Protein AF-A0A7V3JLG0-F1 (afdb_monomer_lite)

Sequence (84 aa):
MRILVWLAVVGYLGLMLPGCGPAVSPNELGTLVFTVPDVPGADQPYALPEVAPPPEVIKAKQEFSVPPKPPGPKPAESRPAEGA

Secondary structure (DSSP, 8-state):
-HHHHHHHHHHHHHHT-S--S----TTTS------PPPPTTTTSPPPPP-PPPPP----------PPPPPPPPPP---------

pLDDT: mean 72.76, std 11.44, range [48.84, 92.38]

Structure (mmCIF, N/CA/C/O backbone):
data_AF-A0A7V3JLG0-F1
#
_entry.id   AF-A0A7V3JLG0-F1
#
loop_
_atom_site.group_PDB
_atom_site.id
_atom_site.type_symbol
_atom_site.label_atom_id
_atom_site.label_alt_id
_atom_site.label_comp_id
_atom_site.label_asym_id
_atom_site.label_entity_id
_atom_site.label_seq_id
_atom_site.pdbx_PDB_ins_code
_atom_site.Cartn_x
_atom_site.Cartn_y
_atom_site.Cartn_z
_atom_site.occupancy
_atom_site.B_iso_or_equiv
_atom_site.auth_seq_id
_atom_site.auth_comp_id
_atom_site.auth_asym_id
_atom_site.auth_atom_id
_atom_site.pdbx_PDB_model_num
ATOM 1 N N . MET A 1 1 ? 39.694 5.529 -37.891 1.00 69.94 1 MET A N 1
ATOM 2 C CA . MET A 1 1 ? 39.726 4.839 -36.577 1.00 69.94 1 MET A CA 1
ATOM 3 C C . MET A 1 1 ? 38.759 5.421 -35.546 1.00 69.94 1 MET A C 1
ATOM 5 O O . MET A 1 1 ? 38.054 4.640 -34.932 1.00 69.94 1 MET A O 1
ATOM 9 N N . ARG A 1 2 ? 38.642 6.748 -35.376 1.00 84.50 2 ARG A N 1
ATOM 10 C CA . ARG A 1 2 ? 37.754 7.357 -34.358 1.00 84.50 2 ARG A CA 1
ATOM 11 C C . ARG A 1 2 ? 36.268 6.965 -34.475 1.00 84.50 2 ARG A C 1
ATOM 13 O O . ARG A 1 2 ? 35.657 6.642 -33.470 1.00 84.50 2 ARG A O 1
ATOM 20 N N . ILE A 1 3 ? 35.707 6.923 -35.686 1.00 85.8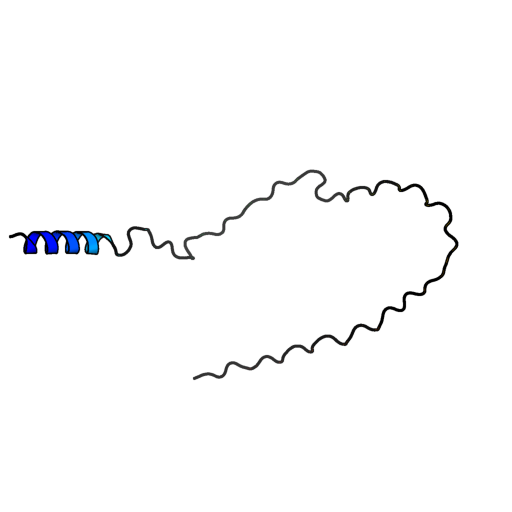8 3 ILE A N 1
ATOM 21 C CA . ILE A 1 3 ? 34.282 6.599 -35.915 1.00 85.88 3 ILE A CA 1
ATOM 22 C C . ILE A 1 3 ? 33.938 5.146 -35.547 1.00 85.88 3 ILE A C 1
ATOM 24 O O . ILE A 1 3 ? 32.880 4.893 -34.987 1.00 85.88 3 ILE A O 1
ATOM 28 N N . LEU A 1 4 ? 34.855 4.201 -35.784 1.00 88.19 4 LEU A N 1
ATOM 29 C CA . LEU A 1 4 ? 34.656 2.795 -35.409 1.00 88.19 4 LEU A CA 1
ATOM 30 C C . LEU A 1 4 ? 34.614 2.612 -33.886 1.00 88.19 4 LEU A C 1
ATOM 32 O O . LEU A 1 4 ? 33.826 1.816 -33.389 1.00 88.19 4 LEU A O 1
ATOM 36 N N . VAL A 1 5 ? 35.409 3.393 -33.146 1.00 90.56 5 VAL A N 1
ATOM 37 C CA . VAL A 1 5 ? 35.386 3.395 -31.674 1.00 90.56 5 VAL A CA 1
ATOM 38 C C . VAL A 1 5 ? 34.044 3.916 -31.159 1.00 90.56 5 VAL A C 1
ATOM 40 O O . VAL A 1 5 ? 33.452 3.304 -30.279 1.00 90.56 5 VAL A O 1
ATOM 43 N N . TRP A 1 6 ? 33.515 4.991 -31.747 1.00 92.38 6 TRP A N 1
ATOM 44 C CA . TRP A 1 6 ? 32.203 5.527 -31.368 1.00 92.38 6 TRP A CA 1
ATOM 45 C C . TRP A 1 6 ? 31.055 4.554 -31.656 1.00 92.38 6 TRP A C 1
ATOM 47 O O . TRP A 1 6 ? 30.183 4.385 -30.807 1.00 92.38 6 TRP A O 1
ATOM 57 N N 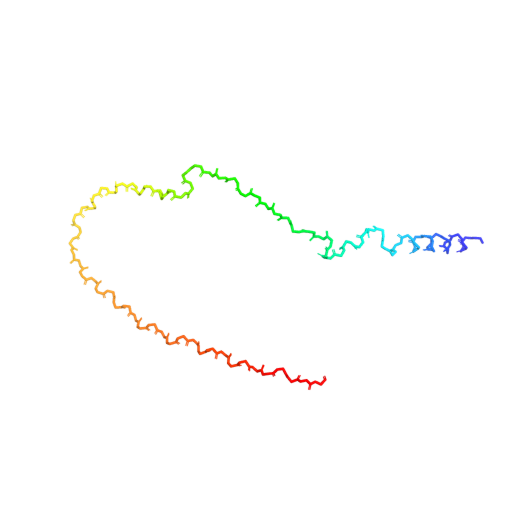. LEU A 1 7 ? 31.078 3.862 -32.799 1.00 90.31 7 LEU A N 1
ATOM 58 C CA . LEU A 1 7 ? 30.075 2.841 -33.117 1.00 90.31 7 LEU A CA 1
ATOM 59 C C . LEU A 1 7 ? 30.144 1.637 -32.167 1.00 90.31 7 LEU A C 1
ATOM 61 O O . LEU A 1 7 ? 29.103 1.128 -31.763 1.00 90.31 7 LEU A O 1
ATOM 65 N N . ALA A 1 8 ? 31.345 1.221 -31.755 1.00 90.00 8 ALA A N 1
ATOM 66 C CA . ALA A 1 8 ? 31.513 0.156 -30.768 1.00 90.00 8 ALA A CA 1
ATOM 67 C C . ALA A 1 8 ? 30.997 0.565 -29.379 1.00 90.00 8 ALA A C 1
ATOM 69 O O . ALA A 1 8 ? 30.330 -0.226 -28.720 1.00 90.00 8 ALA A O 1
ATOM 70 N N . VAL A 1 9 ? 31.249 1.807 -28.951 1.00 88.75 9 VAL A N 1
ATOM 71 C CA . VAL A 1 9 ? 30.777 2.326 -27.656 1.00 88.75 9 VAL A CA 1
ATOM 72 C C . VAL A 1 9 ? 29.255 2.458 -27.634 1.00 88.75 9 VAL A C 1
ATOM 74 O O . VAL A 1 9 ? 28.624 1.994 -26.690 1.00 88.75 9 VAL A O 1
ATOM 77 N N . VAL A 1 10 ? 28.650 3.036 -28.675 1.00 85.88 10 VAL A N 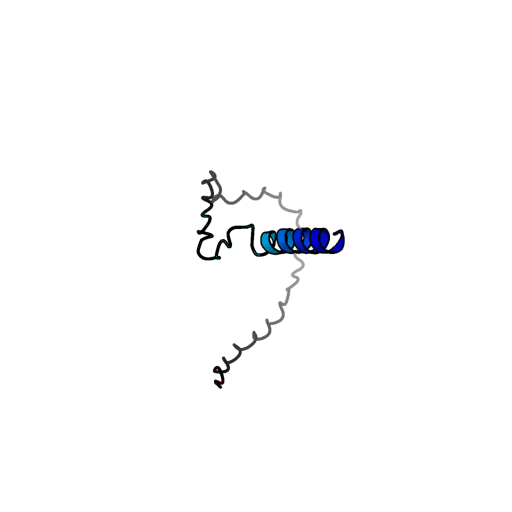1
ATOM 78 C CA . VAL A 1 10 ? 27.187 3.190 -28.759 1.00 85.88 10 VAL A CA 1
ATOM 79 C C . VAL A 1 10 ? 26.499 1.835 -28.916 1.00 85.88 10 VAL A C 1
ATOM 81 O O . VAL A 1 10 ? 25.473 1.603 -28.284 1.00 85.88 10 VAL A O 1
ATOM 84 N N . GLY A 1 11 ? 27.084 0.919 -29.692 1.00 86.44 11 GLY A N 1
ATOM 85 C CA . GLY A 1 11 ? 26.601 -0.455 -29.803 1.00 86.44 11 GLY A CA 1
ATOM 86 C C . GLY A 1 11 ? 26.657 -1.196 -28.468 1.00 86.44 11 GLY A C 1
ATOM 87 O O . GLY A 1 11 ? 25.668 -1.800 -28.074 1.00 86.44 11 GLY A O 1
ATOM 88 N N . TYR A 1 12 ? 27.768 -1.093 -27.734 1.00 82.44 12 TYR A N 1
ATOM 89 C CA . TYR A 1 12 ? 27.931 -1.721 -26.420 1.00 82.44 12 TYR A CA 1
ATOM 90 C C . TYR A 1 12 ? 26.975 -1.140 -25.371 1.00 82.44 12 TYR A C 1
ATOM 92 O O . TYR A 1 12 ? 26.354 -1.887 -24.618 1.00 82.44 12 TYR A O 1
ATOM 100 N N . LEU A 1 13 ? 26.806 0.184 -25.352 1.00 77.56 13 LEU A N 1
ATOM 101 C CA . LEU A 1 13 ? 25.881 0.852 -24.439 1.00 77.56 13 LEU A CA 1
ATOM 102 C C . LEU A 1 13 ? 24.423 0.513 -24.787 1.00 77.56 13 LEU A C 1
ATOM 104 O O . LEU A 1 13 ? 23.645 0.184 -23.902 1.00 77.56 13 LEU A O 1
ATOM 108 N N . GLY A 1 14 ? 24.064 0.504 -26.073 1.00 75.69 14 GLY A N 1
ATOM 109 C CA . GLY A 1 14 ? 22.735 0.103 -26.539 1.00 75.69 14 GLY A CA 1
ATOM 110 C C . GLY A 1 14 ? 22.415 -1.369 -26.269 1.00 75.69 14 GLY A C 1
ATOM 111 O O . GLY A 1 14 ? 21.271 -1.686 -25.960 1.00 75.69 14 GLY A O 1
ATOM 112 N N . LEU A 1 15 ? 23.418 -2.256 -26.310 1.00 71.06 15 LEU A N 1
ATOM 113 C CA . LEU A 1 15 ? 23.266 -3.675 -25.967 1.00 71.06 15 LEU A CA 1
ATOM 114 C C . LEU A 1 15 ? 23.039 -3.895 -24.464 1.00 71.06 15 LEU A C 1
ATOM 116 O O . LEU A 1 15 ? 22.414 -4.874 -24.074 1.00 71.06 15 LEU A O 1
ATOM 120 N N . MET A 1 16 ? 23.529 -2.979 -23.627 1.00 66.12 16 MET A N 1
ATOM 121 C CA . MET A 1 16 ? 23.353 -3.018 -22.172 1.00 66.12 16 MET A CA 1
ATOM 122 C C . MET A 1 16 ? 22.014 -2.421 -21.706 1.00 66.12 16 MET A C 1
ATOM 124 O O . MET A 1 16 ? 21.701 -2.513 -20.519 1.00 66.12 16 MET A O 1
ATOM 128 N N . LEU A 1 17 ? 21.224 -1.809 -22.602 1.00 66.00 17 LEU A N 1
ATOM 129 C CA . LEU A 1 17 ? 20.030 -1.042 -22.230 1.00 66.00 17 LEU A CA 1
ATOM 130 C C . LEU A 1 17 ? 18.637 -1.678 -22.442 1.00 66.00 17 LEU A C 1
ATOM 132 O O . LEU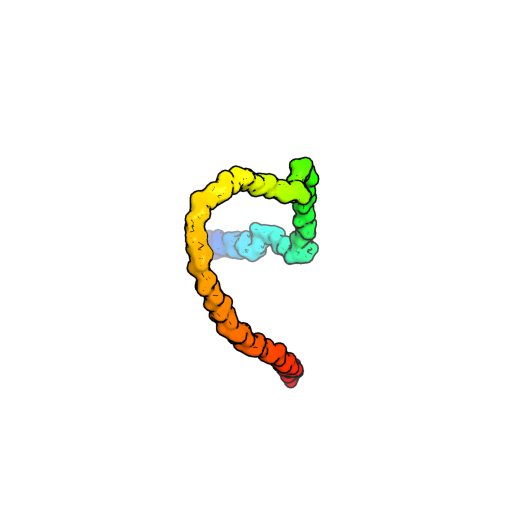 A 1 17 ? 17.694 -1.079 -21.920 1.00 66.00 17 LEU A O 1
ATOM 136 N N . PRO A 1 18 ? 18.398 -2.847 -23.075 1.00 62.16 18 PRO A N 1
ATOM 137 C CA . PRO A 1 18 ? 17.078 -3.453 -23.000 1.00 62.16 18 PRO A CA 1
ATOM 138 C C . PRO A 1 18 ? 17.029 -4.390 -21.785 1.00 62.16 18 PRO A C 1
ATOM 140 O O . PRO A 1 18 ? 17.327 -5.575 -21.885 1.00 62.16 18 PRO A O 1
ATOM 143 N N . GLY A 1 19 ? 16.638 -3.857 -20.625 1.00 58.09 19 GLY A N 1
ATOM 144 C CA . GLY A 1 19 ? 16.100 -4.693 -19.544 1.00 58.09 19 GLY A CA 1
ATOM 145 C C . GLY A 1 19 ? 17.093 -5.240 -18.514 1.00 58.09 19 GLY A C 1
ATOM 146 O O . GLY A 1 19 ? 16.940 -6.377 -18.076 1.00 58.09 19 GLY A O 1
ATOM 147 N N . CYS A 1 20 ? 18.066 -4.441 -18.057 1.00 63.69 20 CYS A N 1
ATOM 148 C CA . CYS A 1 20 ? 18.840 -4.772 -16.850 1.00 63.69 20 CYS A CA 1
ATOM 149 C C . CYS A 1 20 ? 17.996 -4.530 -15.586 1.00 63.69 20 CYS A C 1
ATOM 151 O O . CYS A 1 20 ? 18.175 -3.575 -14.834 1.00 63.69 20 CYS A O 1
ATOM 153 N N . GLY A 1 21 ? 17.002 -5.379 -15.409 1.00 66.75 21 GLY A N 1
ATOM 154 C CA . GLY A 1 21 ? 16.130 -5.425 -14.255 1.00 66.75 21 GLY A CA 1
ATOM 155 C C . GLY A 1 21 ? 15.175 -6.578 -14.501 1.00 66.75 21 GLY A C 1
ATOM 156 O O . GLY A 1 21 ? 14.548 -6.588 -15.562 1.00 66.75 21 GLY A O 1
ATOM 157 N N . PRO A 1 22 ? 15.100 -7.578 -13.606 1.00 66.75 22 PRO A N 1
ATOM 158 C CA . PRO A 1 22 ? 14.162 -8.673 -13.785 1.00 66.75 22 PRO A CA 1
ATOM 159 C C . PRO A 1 22 ? 12.784 -8.056 -14.008 1.00 66.75 22 PRO A C 1
ATOM 161 O O . PRO A 1 22 ? 12.325 -7.237 -13.210 1.00 66.75 22 PRO A O 1
ATOM 164 N N . ALA A 1 23 ? 12.168 -8.385 -15.141 1.00 68.00 23 ALA A N 1
ATOM 165 C CA . ALA A 1 23 ? 10.796 -8.011 -15.419 1.00 68.00 23 ALA A CA 1
ATOM 166 C C . ALA A 1 23 ? 9.917 -8.852 -14.490 1.00 68.00 23 ALA A C 1
ATOM 168 O O . ALA A 1 23 ? 9.387 -9.882 -14.897 1.00 68.00 23 ALA A O 1
ATOM 169 N N . VAL A 1 24 ? 9.846 -8.449 -13.217 1.00 66.00 24 VAL A N 1
ATOM 170 C CA . VAL A 1 24 ? 9.002 -9.094 -12.216 1.00 66.00 24 VAL A CA 1
ATOM 171 C C . VAL A 1 24 ? 7.578 -8.861 -12.681 1.00 66.00 24 VAL A C 1
ATOM 173 O O . VAL A 1 24 ? 7.048 -7.748 -12.617 1.00 66.00 24 VAL A O 1
ATOM 176 N N . SER A 1 25 ? 6.994 -9.899 -13.267 1.00 65.50 25 SER A N 1
ATOM 177 C CA . SER A 1 25 ? 5.618 -9.830 -13.727 1.00 65.50 25 SER A CA 1
ATOM 178 C C . SER A 1 25 ? 4.714 -9.597 -12.511 1.00 65.50 25 SER A C 1
ATOM 180 O O . SER A 1 25 ? 5.028 -10.093 -11.430 1.00 65.50 25 SER A O 1
ATOM 182 N N . PRO A 1 26 ? 3.574 -8.899 -12.641 1.00 64.00 26 PRO A N 1
ATOM 183 C CA . PRO A 1 26 ? 2.640 -8.704 -11.529 1.00 64.00 26 PRO A CA 1
ATOM 184 C C . PRO A 1 26 ? 2.193 -10.006 -10.842 1.00 64.00 26 PRO A C 1
ATOM 186 O O . PRO A 1 26 ? 1.748 -9.966 -9.705 1.00 64.00 26 PRO A O 1
ATOM 189 N N . ASN A 1 27 ? 2.343 -11.154 -11.514 1.00 66.06 27 ASN A N 1
ATOM 190 C CA . ASN A 1 27 ? 2.065 -12.486 -10.970 1.00 66.06 27 ASN A CA 1
ATOM 191 C C . ASN A 1 27 ? 3.172 -13.027 -10.042 1.00 66.06 27 ASN A C 1
ATOM 193 O O . ASN A 1 27 ? 2.927 -13.967 -9.294 1.00 66.06 27 ASN A O 1
ATOM 197 N N . GLU A 1 28 ? 4.381 -12.461 -10.090 1.00 62.12 28 GLU A N 1
ATOM 198 C CA . GLU A 1 28 ? 5.497 -12.772 -9.184 1.00 62.12 28 GLU A CA 1
ATOM 199 C C . GLU A 1 28 ? 5.540 -11.839 -7.965 1.00 62.12 28 GLU A C 1
ATOM 201 O O . GLU A 1 28 ? 6.178 -12.158 -6.960 1.00 62.12 28 GLU A O 1
ATOM 206 N N . LEU A 1 29 ? 4.816 -10.713 -8.011 1.00 72.12 29 LEU A N 1
ATOM 207 C CA . LEU A 1 29 ? 4.502 -9.919 -6.827 1.00 72.12 29 LEU A CA 1
ATOM 208 C C . LEU A 1 29 ? 3.429 -10.670 -6.032 1.00 72.12 29 LEU A C 1
ATOM 210 O O . LEU A 1 29 ? 2.241 -10.373 -6.119 1.00 72.12 29 LEU A O 1
ATOM 214 N N . GLY A 1 30 ? 3.846 -11.693 -5.287 1.00 73.81 30 GLY A N 1
ATOM 215 C CA . GLY A 1 30 ? 2.966 -12.389 -4.353 1.00 73.81 30 GLY A CA 1
ATOM 216 C C . GLY A 1 30 ? 2.246 -11.417 -3.408 1.00 73.81 30 GLY A C 1
ATOM 217 O O . GLY A 1 30 ? 2.647 -10.267 -3.217 1.00 73.81 30 GLY A O 1
ATOM 218 N N . THR A 1 31 ? 1.164 -11.872 -2.788 1.00 75.44 31 THR A N 1
ATOM 219 C CA . THR A 1 31 ? 0.377 -11.049 -1.867 1.00 75.44 31 THR A CA 1
ATOM 220 C C . THR A 1 31 ? 1.161 -10.808 -0.576 1.00 75.44 31 THR A C 1
ATOM 222 O O . THR A 1 31 ? 1.395 -11.733 0.201 1.00 75.44 31 THR A O 1
ATOM 225 N N . LEU A 1 32 ? 1.554 -9.558 -0.319 1.00 74.00 32 LEU A N 1
ATOM 226 C CA . LEU A 1 32 ? 2.091 -9.152 0.981 1.00 74.00 32 LEU A CA 1
ATOM 227 C C . LEU A 1 32 ? 0.954 -9.176 2.009 1.00 74.00 32 LEU A C 1
ATOM 229 O O . LEU A 1 32 ? 0.137 -8.258 2.073 1.00 74.00 32 LEU A O 1
ATOM 233 N N . VAL A 1 33 ? 0.884 -10.247 2.799 1.00 77.31 33 VAL A N 1
ATOM 234 C CA . VAL A 1 33 ? -0.043 -10.344 3.930 1.00 77.31 33 VAL A CA 1
ATOM 235 C C . VAL A 1 33 ? 0.614 -9.690 5.138 1.00 77.31 33 VAL A C 1
ATOM 237 O O . VAL A 1 33 ? 1.542 -10.240 5.728 1.00 77.31 33 VAL A O 1
ATOM 240 N N . PHE A 1 34 ? 0.130 -8.510 5.514 1.00 82.50 34 PHE A N 1
ATOM 241 C CA . PHE A 1 34 ? 0.501 -7.880 6.775 1.00 82.50 34 PHE A CA 1
ATOM 242 C C . PHE A 1 34 ? -0.421 -8.406 7.874 1.00 82.50 34 PHE A C 1
ATOM 244 O O . PHE A 1 34 ? -1.619 -8.127 7.879 1.00 82.50 34 PHE A O 1
ATOM 251 N N . THR A 1 35 ? 0.128 -9.183 8.805 1.00 81.81 35 THR A N 1
ATOM 252 C CA . THR A 1 35 ? -0.589 -9.578 10.020 1.00 81.81 35 THR A CA 1
ATOM 253 C C . THR A 1 35 ? -0.641 -8.381 10.960 1.00 81.81 35 THR A C 1
ATOM 255 O O . THR A 1 35 ? 0.395 -7.959 11.477 1.00 81.81 35 THR A O 1
ATOM 258 N N . VAL A 1 36 ? -1.830 -7.821 11.172 1.00 85.06 36 VAL A N 1
ATOM 259 C CA . VAL A 1 36 ? -2.034 -6.798 12.203 1.00 85.06 36 VAL A CA 1
ATOM 260 C C . VAL A 1 36 ? -1.972 -7.500 13.565 1.00 85.06 36 VAL A C 1
ATOM 262 O O . VAL A 1 36 ? -2.728 -8.450 13.770 1.00 85.06 36 VAL A O 1
ATOM 265 N N . PRO A 1 37 ? -1.057 -7.110 14.471 1.00 85.38 37 PRO A N 1
ATOM 266 C CA . PRO A 1 37 ? -1.005 -7.688 15.806 1.00 85.38 37 PRO A CA 1
ATOM 267 C C . PRO A 1 37 ? -2.263 -7.317 16.592 1.00 85.38 37 PRO A C 1
ATOM 269 O O . PRO A 1 37 ? -2.760 -6.196 16.492 1.00 85.38 37 PRO A O 1
ATOM 272 N N . ASP A 1 38 ? -2.751 -8.266 17.385 1.00 88.88 38 ASP A N 1
ATOM 273 C CA . ASP A 1 38 ? -3.897 -8.060 18.263 1.00 88.88 38 ASP A CA 1
ATOM 274 C C . ASP A 1 38 ? -3.507 -7.086 19.386 1.00 88.88 38 ASP A C 1
ATOM 276 O O . ASP A 1 38 ? -2.541 -7.322 20.123 1.00 88.88 38 ASP A O 1
ATOM 280 N N . VAL A 1 39 ? -4.198 -5.947 19.468 1.00 89.19 39 VAL A N 1
ATOM 281 C CA . VAL A 1 39 ? -3.944 -4.923 20.487 1.00 89.19 39 VAL A CA 1
ATOM 282 C C . VAL A 1 39 ? -5.003 -5.067 21.579 1.00 89.19 39 VAL A C 1
ATOM 284 O O . VAL A 1 39 ? -6.192 -4.920 21.287 1.00 89.19 39 VAL A O 1
ATOM 287 N N . PRO A 1 40 ? -4.613 -5.294 22.848 1.00 87.75 40 PRO A N 1
ATOM 288 C CA . PRO A 1 40 ? -5.566 -5.373 23.946 1.00 87.75 40 PRO A CA 1
ATOM 289 C C . PRO A 1 40 ? -6.433 -4.112 24.015 1.00 87.75 40 PRO A C 1
ATOM 291 O O . PRO A 1 40 ? -5.913 -3.001 24.105 1.00 87.75 40 PRO A O 1
ATOM 294 N N . GLY A 1 41 ? -7.754 -4.288 23.983 1.00 86.88 41 GLY A N 1
ATOM 295 C CA . GLY A 1 41 ? -8.702 -3.174 24.017 1.00 86.88 41 GLY A CA 1
ATOM 296 C C . GLY A 1 41 ? -8.987 -2.527 22.659 1.00 86.88 41 GLY A C 1
ATOM 297 O O . GLY A 1 41 ? -9.705 -1.533 22.636 1.00 86.88 41 GLY A O 1
ATOM 298 N N . ALA A 1 42 ? -8.505 -3.084 21.540 1.00 85.69 42 ALA A N 1
ATOM 299 C CA . ALA A 1 42 ? -8.874 -2.621 20.195 1.00 85.69 42 ALA A CA 1
ATOM 300 C C . ALA A 1 42 ? -10.394 -2.646 19.954 1.00 85.69 42 ALA A C 1
ATOM 302 O O . ALA A 1 42 ? -10.928 -1.767 19.281 1.00 85.69 42 ALA A O 1
ATOM 303 N N . ASP A 1 43 ? -11.090 -3.614 20.556 1.00 90.31 43 ASP A N 1
ATOM 304 C CA . ASP A 1 43 ? -12.548 -3.740 20.482 1.00 90.31 43 ASP A CA 1
ATOM 305 C C . ASP 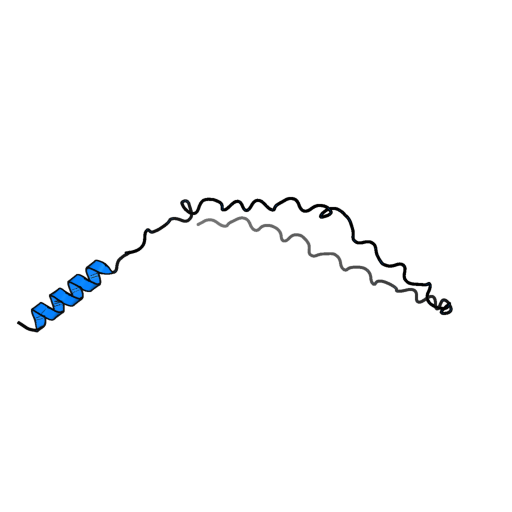A 1 43 ? -13.290 -2.937 21.562 1.00 90.31 43 ASP A C 1
ATOM 307 O O . ASP A 1 43 ? -14.522 -2.913 21.576 1.00 90.31 43 ASP A O 1
ATOM 311 N N . GLN A 1 44 ? -12.577 -2.304 22.503 1.00 90.19 44 GLN A N 1
ATOM 312 C CA . GLN A 1 44 ? -13.207 -1.560 23.592 1.00 90.19 44 GLN A CA 1
ATOM 313 C C . GLN A 1 44 ? -13.488 -0.117 23.155 1.00 90.19 44 GLN A C 1
ATOM 315 O O . GLN A 1 44 ? -12.557 0.626 22.838 1.00 90.19 44 GLN A O 1
ATOM 320 N N . PRO A 1 45 ? -14.758 0.329 23.171 1.00 85.38 45 PRO A N 1
ATOM 321 C CA . PRO A 1 45 ? -15.079 1.730 22.949 1.00 85.38 45 PRO A CA 1
ATOM 322 C C . PRO A 1 45 ? -14.401 2.607 24.005 1.00 85.38 45 PRO A C 1
ATOM 324 O O . PRO A 1 45 ? -14.409 2.278 25.193 1.00 85.38 45 PRO A O 1
ATOM 327 N N . TYR A 1 46 ? -13.872 3.760 23.596 1.00 85.94 46 TYR A N 1
ATOM 328 C CA . TYR A 1 46 ? -13.418 4.767 24.552 1.00 85.94 46 TYR A CA 1
ATOM 329 C C . TYR A 1 46 ? -14.599 5.254 25.393 1.00 85.94 46 TYR A C 1
ATOM 331 O O . TYR A 1 46 ? -15.634 5.654 24.856 1.00 85.94 46 TYR A O 1
ATOM 339 N N . ALA A 1 47 ? -14.432 5.247 26.716 1.00 84.31 47 ALA A N 1
ATOM 340 C CA . ALA A 1 47 ? -15.398 5.858 27.613 1.00 84.31 47 ALA A CA 1
ATOM 341 C C . ALA A 1 47 ? -15.459 7.362 27.325 1.00 84.31 47 ALA A C 1
ATOM 343 O O . ALA A 1 47 ? -14.446 8.063 27.396 1.00 84.31 47 ALA A O 1
ATOM 344 N N . LEU A 1 48 ? -16.652 7.855 26.991 1.00 85.88 48 LEU A N 1
ATOM 345 C CA . LEU A 1 48 ? -16.881 9.288 26.909 1.00 85.88 48 LEU A CA 1
ATOM 346 C C . LEU A 1 48 ? -16.766 9.855 28.333 1.00 85.88 48 LEU A C 1
ATOM 348 O O . LEU A 1 48 ? -17.424 9.322 29.230 1.00 85.88 48 LEU A O 1
ATOM 352 N N . PRO A 1 49 ? -15.948 10.895 28.576 1.00 82.75 49 PRO A N 1
ATOM 353 C CA . PRO A 1 49 ? -15.934 11.546 29.876 1.00 82.75 49 PRO A CA 1
ATOM 354 C C . PRO A 1 49 ? -17.340 12.055 30.202 1.00 82.75 49 PRO A C 1
ATOM 356 O O . PRO A 1 49 ? -18.026 12.608 29.338 1.00 82.75 49 PRO A O 1
ATOM 359 N N . GLU A 1 50 ? -17.767 11.861 31.448 1.00 80.31 50 GLU A N 1
ATOM 360 C CA . GLU A 1 50 ? -19.025 12.406 31.949 1.00 80.31 50 GLU A CA 1
ATOM 361 C C . GLU A 1 50 ? -18.932 13.934 31.916 1.00 80.31 50 GLU A C 1
ATOM 363 O O . GLU A 1 50 ? -18.249 14.570 32.721 1.00 80.31 50 GLU A O 1
ATOM 368 N N . VAL A 1 51 ? -19.577 14.536 30.920 1.00 77.38 51 VAL A N 1
ATOM 369 C CA . VAL A 1 51 ? -19.739 15.984 30.860 1.00 77.38 51 VAL A CA 1
ATOM 370 C C . VAL A 1 51 ? -20.772 16.333 31.923 1.00 77.38 51 VAL A C 1
ATOM 372 O O . VAL A 1 51 ? -21.913 15.876 31.846 1.00 77.38 51 VAL A O 1
ATOM 375 N N . ALA A 1 52 ? -20.366 17.116 32.927 1.00 76.62 52 ALA A N 1
ATOM 376 C CA . ALA A 1 52 ? -21.291 17.667 33.911 1.00 76.62 52 ALA A CA 1
ATOM 377 C C . ALA A 1 52 ? -22.499 18.286 33.183 1.00 76.62 52 ALA A C 1
ATOM 379 O O . ALA A 1 52 ? -22.306 18.916 32.135 1.00 76.62 52 ALA A O 1
ATOM 380 N N . PRO A 1 53 ? -23.731 18.101 33.691 1.00 73.81 53 PRO A N 1
ATOM 381 C CA . PRO A 1 53 ? -24.913 18.594 33.007 1.00 73.81 53 PRO A CA 1
ATOM 382 C C . PRO A 1 53 ? -24.750 20.095 32.735 1.00 73.81 53 PRO A C 1
ATOM 384 O O . PRO A 1 53 ? -24.403 20.845 33.655 1.00 73.81 53 PRO A O 1
ATOM 387 N N . PRO A 1 54 ? -24.954 20.550 31.485 1.00 70.19 54 PRO A N 1
ATOM 388 C CA . PRO A 1 54 ? -24.957 21.975 31.203 1.00 70.19 54 PRO A CA 1
ATOM 389 C C . PRO A 1 54 ? -26.045 22.639 32.062 1.00 70.19 54 PRO A C 1
ATOM 391 O O . PRO A 1 54 ? -27.096 22.025 32.277 1.00 70.19 54 PRO A O 1
ATOM 394 N N . PRO A 1 55 ? -25.823 23.868 32.570 1.00 70.88 55 PRO A N 1
ATOM 395 C CA . PRO A 1 55 ? -26.860 24.596 33.297 1.00 70.88 55 PRO A CA 1
ATOM 396 C C . PRO A 1 55 ? -28.123 24.652 32.433 1.00 70.88 55 PRO A C 1
ATOM 398 O O . PRO A 1 55 ? -28.009 24.839 31.224 1.00 70.88 55 PRO A O 1
ATOM 401 N N . GLU A 1 56 ? -29.300 24.441 33.034 1.00 63.81 56 GLU A N 1
ATOM 402 C CA . GLU A 1 56 ? -30.585 24.315 32.336 1.00 63.81 56 GLU A CA 1
ATOM 403 C C . GLU A 1 56 ? -30.819 25.471 31.348 1.00 63.81 56 GLU A C 1
ATOM 405 O O . GLU A 1 56 ? -31.316 26.541 31.700 1.00 63.81 56 GLU A O 1
ATOM 410 N N . VAL A 1 57 ? -30.468 25.262 30.077 1.00 59.88 57 VAL A N 1
ATOM 411 C CA . VAL A 1 57 ? -30.860 26.161 28.998 1.00 59.88 57 VAL A CA 1
ATOM 412 C C . VAL A 1 57 ? -32.280 25.770 28.625 1.00 59.88 57 VAL A C 1
ATOM 414 O O . VAL A 1 57 ? -32.529 24.700 28.068 1.00 59.88 57 VAL A O 1
ATOM 417 N N . ILE A 1 58 ? -33.211 26.641 29.004 1.00 56.22 58 ILE A N 1
ATOM 418 C CA . ILE A 1 58 ? -34.634 26.646 28.661 1.00 56.22 58 ILE A CA 1
ATOM 419 C C . ILE A 1 58 ? -34.854 26.013 27.276 1.00 56.22 58 ILE A C 1
ATOM 421 O O . ILE A 1 58 ? -34.336 26.502 26.273 1.00 56.22 58 ILE A O 1
ATOM 425 N N . LYS A 1 59 ? -35.630 24.919 27.232 1.00 54.59 59 LYS A N 1
ATOM 426 C CA . LYS A 1 59 ? -36.058 24.209 26.016 1.00 54.59 59 LYS A CA 1
ATOM 427 C C . LYS A 1 59 ? -36.688 25.176 25.003 1.00 54.59 59 LYS A C 1
ATOM 429 O O . LYS A 1 59 ? -37.904 25.350 24.980 1.00 54.59 59 LYS A O 1
ATOM 434 N N . ALA A 1 60 ? -35.893 25.736 24.100 1.00 55.69 60 ALA A N 1
ATOM 435 C CA . ALA A 1 60 ? -36.400 26.205 22.822 1.00 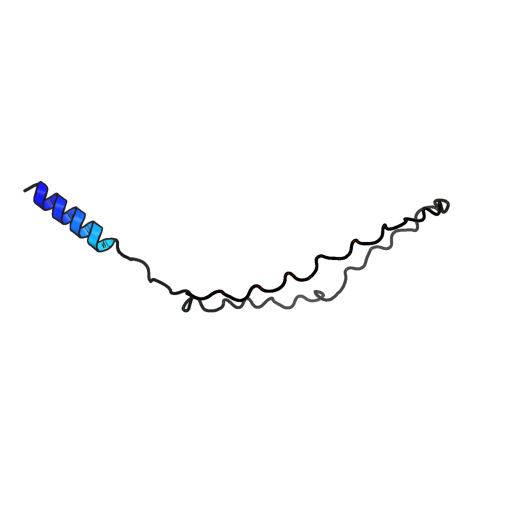55.69 60 ALA A CA 1
ATOM 436 C C . ALA A 1 60 ? -36.514 24.974 21.918 1.00 55.69 60 ALA A C 1
ATOM 438 O O . ALA A 1 60 ? -35.527 24.470 21.388 1.00 55.69 60 ALA A O 1
ATOM 439 N N . LYS A 1 61 ? -37.735 24.446 21.803 1.00 55.09 61 LYS A N 1
ATOM 440 C CA . LYS A 1 61 ? -38.129 23.408 20.847 1.00 55.09 61 LYS A CA 1
ATOM 441 C C . LYS A 1 61 ? -37.904 23.944 19.426 1.00 55.09 61 LYS A C 1
ATOM 443 O O . LYS A 1 61 ? -38.837 24.431 18.799 1.00 55.09 61 LYS A O 1
ATOM 448 N N . GLN A 1 62 ? -36.672 23.906 18.925 1.00 56.97 62 GLN A N 1
ATOM 449 C CA . GLN A 1 62 ? -36.424 24.045 17.496 1.00 56.97 62 GLN A CA 1
ATOM 450 C C . GLN A 1 62 ? -36.585 22.671 16.865 1.00 56.97 62 GLN A C 1
ATOM 452 O O . GLN A 1 62 ? -35.703 21.817 16.880 1.00 56.97 62 GLN A O 1
ATOM 457 N N . GLU A 1 63 ? -37.796 22.467 16.370 1.00 56.88 63 GLU A N 1
ATOM 458 C CA . GLU A 1 63 ? -38.181 21.377 15.496 1.00 56.88 63 GLU A CA 1
ATOM 459 C C . GLU A 1 63 ? -37.354 21.494 14.210 1.00 56.88 63 GLU A C 1
ATOM 461 O O . GLU A 1 63 ? -37.667 22.267 13.305 1.00 56.88 63 GLU A O 1
ATOM 466 N N . PHE A 1 64 ? -36.227 20.785 14.162 1.00 60.44 64 PHE A N 1
ATOM 467 C CA . PHE A 1 64 ? -35.418 20.679 12.958 1.00 60.44 64 PHE A CA 1
ATOM 468 C C . PHE A 1 64 ? -36.189 19.817 11.953 1.00 60.44 64 PHE A C 1
ATOM 470 O O . PHE A 1 64 ? -36.112 18.589 11.970 1.00 60.44 64 PHE A O 1
ATOM 477 N N . SER A 1 65 ? -36.989 20.467 11.104 1.00 59.84 65 SER A N 1
ATOM 478 C CA . SER A 1 65 ? -37.571 19.836 9.920 1.00 59.84 65 SER A CA 1
ATOM 479 C C . SER A 1 65 ? -36.435 19.423 8.991 1.00 59.84 65 SER A C 1
ATOM 481 O O . SER A 1 65 ? -35.886 20.244 8.258 1.00 59.84 65 SER A O 1
ATOM 483 N N . VAL A 1 66 ? -36.070 18.143 9.034 1.00 72.12 66 VAL A N 1
ATOM 484 C CA . VAL A 1 66 ? -35.202 17.538 8.024 1.00 72.12 66 VAL A CA 1
ATOM 485 C C . VAL A 1 66 ? -35.988 17.541 6.706 1.00 72.12 66 VAL A C 1
ATOM 487 O O . VAL A 1 66 ? -37.051 16.915 6.651 1.00 72.12 66 VAL A O 1
ATOM 490 N N . PRO A 1 67 ? -35.533 18.230 5.643 1.00 72.56 67 PRO A N 1
ATOM 491 C CA . PRO A 1 67 ? -36.193 18.133 4.349 1.00 72.56 67 PRO A CA 1
ATOM 492 C C . PRO A 1 67 ? -36.121 16.682 3.841 1.00 72.56 67 PRO A C 1
ATOM 494 O O . PRO A 1 67 ? -35.121 15.996 4.081 1.00 72.56 67 PRO A O 1
ATOM 497 N N . PRO A 1 68 ? -37.158 16.183 3.146 1.00 71.00 68 PRO A N 1
ATOM 498 C CA . PRO A 1 68 ? -37.165 14.815 2.651 1.00 71.00 68 PRO A CA 1
ATOM 499 C C . PRO A 1 68 ? -35.974 14.582 1.714 1.00 71.00 68 PRO A C 1
ATOM 501 O O . PRO A 1 68 ? -35.728 15.349 0.782 1.00 71.00 68 PRO A O 1
ATOM 504 N N . LYS A 1 69 ? -35.230 13.504 1.983 1.00 67.81 69 LYS A N 1
ATOM 505 C CA . LYS A 1 69 ? -34.116 13.039 1.153 1.00 67.81 69 LYS A CA 1
ATOM 506 C C . LYS A 1 69 ? -34.617 12.847 -0.288 1.00 67.81 69 LYS A C 1
ATOM 508 O O . LYS A 1 69 ? -35.598 12.122 -0.471 1.00 67.81 69 LYS A O 1
ATOM 513 N N . PRO A 1 70 ? -33.983 13.457 -1.307 1.00 75.81 70 PRO A N 1
ATOM 514 C CA . PRO A 1 70 ? -34.378 13.227 -2.690 1.00 75.81 70 PRO A CA 1
ATOM 515 C C . PRO A 1 70 ? -34.220 11.738 -3.042 1.00 75.81 70 PRO A C 1
ATOM 517 O O . PRO A 1 70 ? -33.315 11.078 -2.513 1.00 75.81 70 PRO A O 1
ATOM 520 N N . PRO A 1 71 ? -35.087 11.188 -3.913 1.00 74.94 71 PRO A N 1
ATOM 521 C CA . PRO A 1 71 ? -34.961 9.811 -4.366 1.00 74.94 71 PRO A CA 1
ATOM 522 C C . PRO A 1 71 ? -33.585 9.626 -5.008 1.00 74.94 71 PRO A C 1
ATOM 524 O O . PRO A 1 71 ? -33.180 10.401 -5.876 1.00 74.94 71 PRO A O 1
ATOM 527 N N . GLY A 1 72 ? -32.844 8.627 -4.523 1.00 69.38 72 GLY A N 1
ATOM 528 C CA . GLY A 1 72 ? -31.511 8.318 -5.025 1.00 69.38 72 GLY A CA 1
ATOM 529 C C . GLY A 1 72 ? -31.526 8.020 -6.530 1.00 69.38 72 GLY A C 1
ATOM 530 O O . GLY A 1 72 ? -32.563 7.617 -7.068 1.00 69.38 72 GLY A O 1
ATOM 531 N N . PRO A 1 73 ? -30.393 8.220 -7.223 1.00 70.62 73 PRO A N 1
ATOM 532 C CA . PRO A 1 73 ? -30.288 7.917 -8.643 1.00 70.62 73 PRO A CA 1
ATOM 533 C C . PRO A 1 73 ? -30.643 6.445 -8.883 1.00 70.62 73 PRO A C 1
ATOM 535 O O . PRO A 1 73 ? -30.139 5.552 -8.198 1.00 70.62 73 PRO A O 1
ATOM 538 N N . LYS A 1 74 ? -31.545 6.202 -9.842 1.00 65.69 74 LYS A N 1
ATOM 539 C CA . LYS A 1 74 ? -31.867 4.847 -10.301 1.00 65.69 74 LYS A CA 1
ATOM 540 C C . LYS A 1 74 ? -30.573 4.168 -10.771 1.00 65.69 74 LYS A C 1
ATOM 542 O O . LYS A 1 74 ? -29.749 4.853 -11.382 1.00 65.69 74 LYS A O 1
ATOM 547 N N . PRO A 1 75 ? -30.390 2.859 -10.515 1.00 60.44 75 PRO A N 1
ATOM 548 C CA . PRO A 1 75 ? -29.267 2.110 -11.063 1.00 60.44 75 PRO A CA 1
ATOM 549 C C . PRO A 1 75 ? -29.206 2.348 -12.570 1.00 60.44 75 PRO A C 1
ATOM 551 O O . PRO A 1 75 ? -30.200 2.138 -13.267 1.00 60.44 75 PRO A O 1
ATOM 554 N N . ALA A 1 76 ? -28.071 2.856 -13.048 1.00 63.78 76 ALA A N 1
ATOM 555 C CA . ALA A 1 76 ? -27.834 2.986 -14.471 1.00 63.78 76 ALA A CA 1
ATOM 556 C C . ALA A 1 76 ? -27.866 1.578 -15.067 1.00 63.78 76 ALA A C 1
ATOM 558 O O . ALA A 1 76 ? -27.061 0.716 -14.719 1.00 63.78 76 ALA A O 1
ATOM 559 N N . GLU A 1 77 ? -28.864 1.370 -15.912 1.00 60.44 77 GLU A N 1
ATOM 560 C CA . GLU A 1 77 ? -29.060 0.198 -16.740 1.00 60.44 77 GLU A CA 1
ATOM 561 C C . GLU A 1 77 ? -27.754 -0.131 -17.473 1.00 60.44 77 GLU A C 1
ATOM 563 O O . GLU A 1 77 ? -27.186 0.689 -18.200 1.00 60.44 77 GLU A O 1
ATOM 568 N N . SER A 1 78 ? -27.236 -1.325 -17.202 1.00 59.62 78 SER A N 1
ATOM 569 C CA . SER A 1 78 ? -26.052 -1.890 -17.833 1.00 59.62 78 SER A CA 1
ATOM 570 C C . SER A 1 78 ? -26.272 -1.962 -19.342 1.00 59.62 78 SER A C 1
ATOM 572 O O . SER A 1 78 ? -27.032 -2.805 -19.820 1.00 59.62 78 SER A O 1
ATOM 574 N N . ARG A 1 79 ? -25.598 -1.092 -20.101 1.00 56.94 79 ARG A N 1
ATOM 575 C CA . ARG A 1 79 ? -25.459 -1.263 -21.550 1.00 56.94 79 ARG A CA 1
ATOM 576 C C . ARG A 1 79 ? -24.762 -2.605 -21.804 1.00 56.94 79 ARG A C 1
ATOM 578 O O . ARG A 1 79 ? -23.680 -2.811 -21.249 1.00 56.94 79 ARG A O 1
ATOM 585 N N . PRO A 1 80 ? -25.335 -3.514 -22.610 1.00 58.69 80 PRO A N 1
ATOM 586 C CA . PRO A 1 80 ? -24.602 -4.689 -23.044 1.00 58.69 80 PRO A CA 1
ATOM 587 C C . PRO A 1 80 ? -23.437 -4.242 -23.930 1.00 58.69 80 PRO A C 1
ATOM 589 O O . PRO A 1 80 ? -23.543 -3.274 -24.684 1.00 58.69 80 PRO A O 1
ATOM 592 N N . ALA A 1 81 ? -22.314 -4.941 -23.783 1.00 60.00 81 ALA A N 1
ATOM 593 C CA . ALA A 1 81 ? -21.143 -4.793 -24.626 1.00 60.00 81 ALA A CA 1
ATOM 594 C C . ALA A 1 81 ? -21.543 -5.026 -26.089 1.00 60.00 81 ALA A C 1
ATOM 596 O O . ALA A 1 81 ? -21.954 -6.124 -26.463 1.00 60.00 81 ALA A O 1
ATOM 597 N N . GLU A 1 82 ? -21.451 -3.975 -26.898 1.00 59.59 82 GLU A N 1
ATOM 598 C CA . GLU A 1 82 ? -21.518 -4.079 -28.348 1.00 59.59 82 GLU A CA 1
ATOM 599 C C . GLU A 1 82 ? -20.180 -4.657 -28.815 1.00 59.59 82 GLU A C 1
ATOM 601 O O . GLU A 1 82 ? -19.120 -4.077 -28.577 1.00 59.59 82 GLU A O 1
ATOM 606 N N . GLY A 1 83 ? -20.232 -5.863 -29.375 1.00 63.97 83 GLY A N 1
ATOM 607 C CA . GLY A 1 83 ? -19.095 -6.490 -30.026 1.00 63.97 83 GLY A CA 1
ATOM 608 C C . GLY A 1 83 ? -18.901 -5.950 -31.438 1.00 63.97 83 GLY A C 1
ATOM 609 O O . GLY A 1 83 ? -19.880 -5.752 -32.155 1.00 63.97 83 GLY A O 1
ATOM 610 N N . ALA A 1 84 ? -17.637 -5.781 -31.821 1.00 48.84 84 ALA A N 1
ATOM 611 C CA . ALA A 1 84 ? -17.080 -6.028 -33.152 1.00 48.84 84 ALA A CA 1
ATOM 612 C C . ALA A 1 84 ? -15.552 -5.935 -33.066 1.00 48.84 84 ALA A C 1
ATOM 614 O O . ALA A 1 84 ? -15.056 -4.896 -32.576 1.00 48.84 84 ALA A O 1
#

Foldseek 3Di:
DVVVVVVVVCVVVVVVPDDPDPPCDVVNVPDDDDDDDDDVCPVPDDDDPPDDDDDDDPDPPPPPPDDDDPPDDDPDPDDPDDDD

Radius of gyration: 34.52 Å; chains: 1; bounding box: 78×39×70 Å